Protein 5GO5 (pdb70)

Secondary structure (DSSP, 8-state):
--BTSEEEEEE-GGG-TT--EEEEE---HHHHTTSEEE-TTSPPTTSSEEEEEE--SSSTT-TTTTGGG--TT-EEEEE-SSEEEEEEEEEEEEEE-TT-GGGGSSS-GGG---S--EEEEEE-----EEEEEEEEEEEEEGGG-S-GGG-

CATH classification: 2.40.260.10

Foldseek 3Di:
DDALAFQKKKDWPLLHLPQIWTEGEDDPPVSQLRTKYWHNPFDDPQDKFEGEIEHECPDNVRSCVPVQSDDFQTWMWMDRQWKIWIKTWHDDQDKAAPVPPQLRGRQRPVQPDDDIARKYKYWYDVNIITMIMIGTDDMDTCVVPDDPSND

Radius of gyration: 13.99 Å; Cα contacts (8 Å, |Δi|>4): 379; chains: 1; bounding box: 39×29×34 Å

B-factor: mean 21.48, std 10.25, range [9.62, 78.72]

Organism: Streptomyces avermitilis (strain ATCC 31267 / DSM 46492 / JCM 5070 / NBRC 14893 / NCIMB 12804 / NRRL 8165 / MA-4680) (NCBI:txid227882)

Sequence (151 aa):
YTYGKPFAVMYIPRLGFTWNKPVLEGTGTEVLKKGLGHYANTARLGQKGNFAVAGHRRTYGDPFKDFPKLRHGDEVVLTDGTTWFTYVIDTGPYKTVPTDVEVIDPVPRKSGYEREGRYLTLTTEPSHRLIVWAHLDSTQPVEAGKPEALR

Nearest PDB structures (fo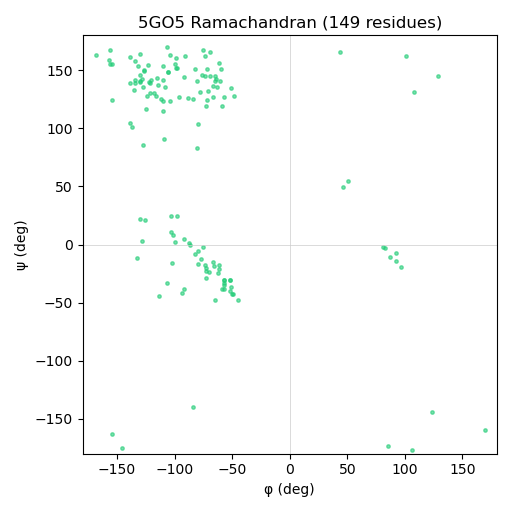ldseek):
  5go5-assembly1_A  TM=1.007E+00  e=1.044E-35  Streptomyces avermitilis MA-4680 = NBRC 14893
  5go6-assembly1_A  TM=9.996E-01  e=1.302E-34  Streptomyces avermitilis MA-4680 = NBRC 14893
  5cuw-assembly1_A  TM=9.235E-01  e=1.108E-16  Streptomyces coelicolor A3(2)
  5utt-assembly4_D  TM=9.060E-01  e=2.717E-15  Actinomyces oris
  5uus-assembly2_B  TM=8.746E-01  e=6.663E-14  Corynebacterium diphtheriae NCTC 13129

Structure (mmCIF, N/CA/C/O backbone):
data_5GO5
#
_entry.id   5GO5
#
_cell.length_a   85.840
_cell.length_b   85.840
_cell.length_c   48.200
_cell.angle_alpha   90.00
_cell.angle_beta   90.00
_cell.angle_gamma   120.00
#
_symmetry.space_group_name_H-M   'P 32 2 1'
#
loop_
_entity.id
_entity.type
_entity.pdbx_description
1 polymer sortase
2 non-polymer GLYCINE
3 non-polymer 'SULFATE ION'
4 water water
#
loop_
_atom_site.group_PDB
_atom_site.id
_atom_site.type_symbol
_atom_site.label_atom_id
_atom_site.label_alt_id
_atom_site.label_comp_id
_atom_site.label_asym_id
_atom_site.label_entity_id
_atom_site.label_seq_id
_atom_site.pdbx_PDB_ins_code
_atom_site.Cartn_x
_atom_site.Cartn_y
_atom_site.Cartn_z
_atom_site.occupancy
_atom_site.B_iso_or_equiv
_atom_site.auth_seq_id
_atom_site.auth_comp_id
_atom_site.auth_asym_id
_atom_site.auth_atom_id
_atom_site.pdbx_PDB_model_num
ATOM 1 N N . TYR A 1 45 ? -25.813 35.872 60.022 1.00 28.52 74 TYR A N 1
ATOM 2 C CA . TYR A 1 45 ? -26.196 34.807 61.015 1.00 25.76 74 TYR A CA 1
ATOM 3 C C . TYR A 1 45 ? -25.442 34.976 62.315 1.00 24.77 74 TYR A C 1
ATOM 4 O O . TYR A 1 45 ? -24.350 35.447 62.285 1.00 28.90 74 TYR A O 1
ATOM 13 N N . THR A 1 46 ? -25.998 34.521 63.427 1.00 22.60 75 THR A N 1
ATOM 14 C CA . THR A 1 46 ? -25.369 34.710 64.765 1.00 21.90 75 THR A CA 1
ATOM 15 C C . THR A 1 46 ? -24.746 33.402 65.220 1.00 19.35 75 THR A C 1
ATOM 16 O O . THR A 1 46 ? -25.451 32.401 65.319 1.00 17.57 75 THR A O 1
ATOM 20 N N . TYR A 1 47 ? -23.451 33.417 65.512 1.00 18.58 76 TYR A N 1
ATOM 21 C CA . TYR A 1 47 ? -22.737 32.224 65.906 1.00 17.97 76 TYR A CA 1
ATOM 22 C C . TYR A 1 47 ? -23.468 31.466 66.989 1.00 17.61 76 TYR A C 1
ATOM 23 O O . TYR A 1 47 ? -23.880 32.037 68.044 1.00 17.74 76 TYR A O 1
ATOM 32 N N . GLY A 1 48 ? -23.657 30.186 66.730 1.00 15.71 77 GLY A N 1
ATOM 33 C CA . GLY A 1 48 ? -24.253 29.282 67.683 1.00 16.47 77 GLY A CA 1
ATOM 34 C C . GLY A 1 48 ? -25.756 29.241 67.766 1.00 16.28 77 GLY A C 1
ATOM 35 O O . GLY A 1 48 ? -26.274 28.445 68.539 1.00 20.25 77 GLY A O 1
ATOM 36 N N . LYS A 1 49 ? -26.443 30.082 66.993 1.00 16.16 78 LYS A N 1
ATOM 37 C CA . LYS A 1 49 ? -27.896 30.169 67.021 1.00 16.94 78 LYS A CA 1
ATOM 38 C C . LYS A 1 49 ? -28.502 29.523 65.794 1.00 15.98 78 LYS A C 1
ATOM 39 O O . LYS A 1 49 ? -27.915 29.551 64.732 1.00 13.94 78 LYS A O 1
ATOM 43 N N . PRO A 1 50 ? -29.696 28.949 65.958 1.00 15.66 79 PRO A N 1
ATOM 44 C CA . PRO A 1 50 ? -30.368 28.387 64.777 1.00 15.55 79 PRO A CA 1
ATOM 45 C C . PRO A 1 50 ? -30.840 29.453 63.817 1.00 15.33 79 PRO A C 1
ATOM 46 O O . PRO A 1 50 ? -31.331 30.538 64.232 1.00 16.22 79 PRO A O 1
ATOM 50 N N . PHE A 1 51 ? -30.768 29.131 62.532 1.00 12.68 80 PHE A N 1
ATOM 51 C CA . PHE A 1 51 ? -31.254 30.009 61.517 1.00 12.55 80 PHE A CA 1
ATOM 52 C C . PHE A 1 51 ? -32.127 29.330 60.469 1.00 12.51 80 PHE A C 1
ATOM 53 O O . PHE A 1 51 ? -32.721 30.040 59.616 1.00 14.19 80 PHE A O 1
ATOM 61 N N . ALA A 1 52 ? -32.160 28.003 60.448 1.00 10.98 81 ALA A N 1
ATOM 62 C CA . ALA A 1 52 ? -32.921 27.301 59.469 1.00 11.30 81 ALA A CA 1
ATOM 63 C C . ALA A 1 52 ? -33.262 25.942 59.969 1.00 11.52 81 ALA A C 1
ATOM 64 O O . ALA A 1 52 ? -32.736 25.467 60.994 1.00 11.53 81 ALA A O 1
ATOM 66 N N . VAL A 1 53 ? -34.190 25.284 59.270 1.00 11.08 82 VAL A N 1
ATOM 67 C CA . VAL A 1 53 ? -34.475 23.883 59.526 1.00 11.33 82 VAL A CA 1
ATOM 68 C C . VAL A 1 53 ? -34.260 23.110 58.222 1.00 11.39 82 VAL A C 1
ATOM 69 O O . VAL A 1 53 ? -34.685 23.598 57.149 1.00 11.99 82 VAL A O 1
ATOM 73 N N . MET A 1 54 ? -33.665 21.924 58.349 1.00 11.19 83 MET A N 1
ATOM 74 C CA . MET A 1 54 ? -33.402 21.039 57.233 1.00 10.86 83 MET A CA 1
ATOM 75 C C . MET A 1 54 ? -34.289 19.812 57.294 1.00 11.07 83 MET A C 1
ATOM 76 O O . MET A 1 54 ? -34.464 19.214 58.346 1.00 11.37 83 MET A O 1
ATOM 81 N N . TYR A 1 55 ? -34.742 19.402 56.115 1.00 11.58 84 TYR A N 1
ATOM 82 C CA . TYR A 1 55 ? -35.464 18.166 55.890 1.00 11.91 84 TYR A CA 1
ATOM 83 C C . TYR A 1 55 ? -34.815 17.424 54.723 1.00 12.06 84 TYR A C 1
ATOM 84 O O . TYR A 1 55 ? -34.454 18.042 53.729 1.00 12.39 84 TYR A O 1
ATOM 93 N N . ILE A 1 56 ? -34.690 16.105 54.826 1.00 12.22 85 ILE A N 1
ATOM 94 C CA . ILE A 1 56 ? -34.147 15.277 53.753 1.00 12.58 85 ILE A CA 1
ATOM 95 C C . ILE A 1 56 ? -35.042 14.046 53.662 1.00 13.09 85 ILE A C 1
ATOM 96 O O . ILE A 1 56 ? -34.908 13.164 54.482 1.00 14.52 85 ILE A O 1
ATOM 101 N N . PRO A 1 57 ? -35.935 14.032 52.687 1.00 14.24 86 PRO A N 1
ATOM 102 C CA . PRO A 1 57 ? -36.899 12.906 52.590 1.00 16.30 86 PRO A CA 1
ATOM 103 C C . PRO A 1 57 ? -36.233 11.511 52.626 1.00 16.65 86 PRO A C 1
ATOM 104 O O . PRO A 1 57 ? -36.753 10.587 53.267 1.00 16.65 86 PRO A O 1
ATOM 108 N N . ARG A 1 58 ? -35.060 11.350 52.023 1.00 16.04 87 ARG A N 1
ATOM 109 C CA . ARG A 1 58 ? -34.342 10.078 52.034 1.00 16.95 87 ARG A CA 1
ATOM 110 C C . ARG A 1 58 ? -34.039 9.560 53.413 1.00 18.74 87 ARG A C 1
ATOM 111 O O . ARG A 1 58 ? -34.008 8.348 53.639 1.00 19.82 87 ARG A O 1
ATOM 119 N N . LEU A 1 59 ? -33.796 10.467 54.358 1.00 16.69 88 LEU A N 1
ATOM 120 C CA . LEU A 1 59 ? -33.486 10.101 55.698 1.00 17.27 88 LEU A CA 1
ATOM 121 C C . LEU A 1 59 ? -34.748 9.899 56.585 1.00 17.91 88 LEU A C 1
ATOM 122 O O . LEU A 1 59 ? -34.600 9.576 57.766 1.00 19.72 88 LEU A O 1
ATOM 127 N N . GLY A 1 60 ? -35.925 10.091 56.023 1.00 17.77 89 GLY A N 1
ATOM 128 C CA . GLY A 1 60 ? -37.204 9.818 56.709 1.00 18.74 89 GLY A CA 1
ATOM 129 C C . GLY A 1 60 ? -38.140 11.003 56.630 1.00 19.87 89 GLY A C 1
ATOM 130 O O . GLY A 1 60 ? -37.719 12.161 56.732 1.00 16.07 89 GLY A O 1
ATOM 131 N N . PHE A 1 61 ? -39.455 10.758 56.528 1.00 18.33 90 PHE A N 1
ATOM 132 C CA . PHE A 1 61 ? -40.439 11.840 56.518 1.00 18.80 90 PHE A CA 1
ATOM 133 C C . PHE A 1 61 ? -40.348 12.717 57.748 1.00 18.01 90 PHE A C 1
ATOM 134 O O . PHE A 1 61 ? -40.601 13.908 57.679 1.00 17.75 90 PHE A O 1
ATOM 142 N N . THR A 1 62 ? -40.085 12.124 58.902 1.00 17.39 91 THR A N 1
ATOM 143 C CA . THR A 1 62 ? -40.059 12.918 60.129 1.00 17.79 91 THR A CA 1
ATOM 144 C C . THR A 1 62 ? -38.652 13.447 60.446 1.00 17.46 91 THR A C 1
ATOM 145 O O . THR A 1 62 ? -38.422 14.015 61.530 1.00 19.28 91 THR A O 1
ATOM 149 N N . TRP A 1 63 ? -37.693 13.224 59.557 1.00 14.84 92 TRP A N 1
ATOM 150 C CA . TRP A 1 63 ? -36.335 13.747 59.839 1.00 14.26 92 TRP A CA 1
ATOM 151 C C . TRP A 1 63 ? -36.377 15.268 59.668 1.00 13.90 92 TRP A C 1
ATOM 152 O O . TRP A 1 63 ? -36.785 15.789 58.627 1.00 13.33 92 TRP A O 1
ATOM 163 N N . ASN A 1 64 ? -35.977 15.979 60.729 1.00 13.83 93 ASN A N 1
ATOM 164 C CA . ASN A 1 64 ? -36.026 17.438 60.731 1.00 14.13 93 ASN A CA 1
ATOM 165 C C . ASN A 1 64 ? -34.960 17.919 61.731 1.00 14.70 93 ASN A C 1
ATOM 166 O O . ASN A 1 64 ? -34.973 17.511 62.884 1.00 14.34 93 ASN A O 1
ATOM 171 N N . LYS A 1 65 ? -34.041 18.761 61.283 1.00 12.88 94 LYS A N 1
ATOM 172 C CA . LYS A 1 65 ? -32.937 19.190 62.136 1.00 13.42 94 LYS A CA 1
ATOM 173 C C . LYS A 1 65 ? -32.731 20.663 62.046 1.00 12.74 94 LYS A C 1
ATOM 174 O O . LYS A 1 65 ? -32.791 21.265 60.935 1.00 12.52 94 LYS A O 1
ATOM 180 N N . PRO A 1 66 ? -32.465 21.299 63.193 1.00 12.41 95 PRO A N 1
ATOM 181 C CA . PRO A 1 66 ? -32.115 22.678 63.162 1.00 12.38 95 PRO A CA 1
ATOM 182 C C . PRO A 1 66 ? -30.684 22.852 62.627 1.00 12.20 95 PRO A C 1
ATOM 183 O O . PRO A 1 66 ? -29.834 21.992 62.861 1.00 12.51 95 PRO A O 1
ATOM 187 N N . VAL A 1 67 ? -30.480 23.937 61.882 1.00 11.47 96 VAL A N 1
ATOM 188 C CA . VAL A 1 67 ? -29.151 24.311 61.393 1.00 11.86 96 VAL A CA 1
ATOM 189 C C . VAL A 1 67 ? -28.747 25.561 62.143 1.00 11.69 96 VAL A C 1
ATOM 190 O O . VAL A 1 67 ? -29.422 26.583 62.120 1.00 11.87 96 VAL A O 1
ATOM 194 N N . LEU A 1 68 ? -27.591 25.464 62.800 1.00 11.33 97 LEU A N 1
ATOM 195 C CA . LEU A 1 68 ? -27.051 26.514 63.614 1.00 12.76 97 LEU A CA 1
ATOM 196 C C . LEU A 1 68 ? -25.829 27.094 62.925 1.00 12.82 97 LEU A C 1
ATOM 197 O O . LEU A 1 68 ? -25.147 26.403 62.181 1.00 11.93 97 LEU A O 1
ATOM 202 N N . GLU A 1 69 ? -25.531 28.367 63.226 1.00 12.30 98 GLU A N 1
ATOM 203 C CA . GLU A 1 69 ? -24.357 28.988 62.655 1.00 12.88 98 GLU A CA 1
ATOM 204 C C . GLU A 1 69 ? -23.095 28.544 63.357 1.00 13.55 98 GLU A C 1
ATOM 205 O O . GLU A 1 69 ? -23.015 28.592 64.610 1.00 13.83 98 GLU A O 1
ATOM 211 N N . GLY A 1 70 ? -22.093 28.152 62.584 1.00 12.70 99 GLY A N 1
ATOM 212 C CA . GLY A 1 70 ? -20.847 27.698 63.161 1.00 13.57 99 GLY A CA 1
ATOM 213 C C . GLY A 1 70 ? -20.659 26.219 63.218 1.00 14.49 99 GLY A C 1
ATOM 214 O O . GLY A 1 70 ? -21.609 25.460 63.116 1.00 13.19 99 GLY A O 1
ATOM 215 N N . THR A 1 71 ? -19.415 25.787 63.400 1.00 14.21 100 THR A N 1
ATOM 216 C CA . THR A 1 71 ? -19.089 24.373 63.427 1.00 14.52 100 THR A CA 1
ATOM 217 C C . THR A 1 71 ? -18.242 24.021 64.645 1.00 16.22 100 THR A C 1
ATOM 218 O O . THR A 1 71 ? -17.577 22.984 64.639 1.00 18.23 100 THR A O 1
ATOM 222 N N . GLY A 1 72 ? -18.305 24.856 65.679 1.00 17.47 101 GLY A N 1
ATOM 223 C CA . GLY A 1 72 ? -17.609 24.519 66.916 1.00 17.83 101 GLY A CA 1
ATOM 224 C C . GLY A 1 72 ? -18.157 23.223 67.504 1.00 18.97 101 GLY A C 1
ATOM 225 O O . GLY A 1 72 ? -19.317 22.812 67.290 1.00 18.62 101 GLY A O 1
ATOM 226 N N . THR A 1 73 ? -17.330 22.559 68.300 1.00 20.45 102 THR A N 1
ATOM 227 C CA . THR A 1 73 ? -17.692 21.253 68.780 1.00 22.67 102 THR A CA 1
ATOM 228 C C . THR A 1 73 ? -19.027 21.321 69.538 1.00 20.87 102 THR A C 1
ATOM 229 O O . THR A 1 73 ? -19.851 20.404 69.451 1.00 22.56 102 THR A O 1
ATOM 233 N N . GLU A 1 74 ? -19.289 22.415 70.256 1.00 19.91 103 GLU A N 1
ATOM 234 C CA . GLU A 1 74 ? -20.512 22.562 71.014 1.00 21.43 103 GLU A CA 1
ATOM 235 C C . GLU A 1 74 ? -21.763 22.807 70.153 1.00 21.57 103 GLU A C 1
ATOM 236 O O . GLU A 1 74 ? -22.868 22.504 70.586 1.00 23.88 103 GLU A O 1
ATOM 242 N N . VAL A 1 75 ? -21.574 23.423 68.983 1.00 18.79 104 VAL A N 1
ATOM 243 C CA . VAL A 1 75 ? -22.684 23.599 68.044 1.00 18.38 104 VAL A CA 1
ATOM 244 C C . VAL A 1 75 ? -23.184 22.248 67.532 1.00 18.02 104 VAL A C 1
ATOM 245 O O . VAL A 1 75 ? -24.402 22.014 67.499 1.00 19.51 104 VAL A O 1
ATOM 249 N N . LEU A 1 76 ? -22.269 21.401 67.125 1.00 16.85 105 LEU A N 1
ATOM 250 C CA . LEU A 1 76 ? -22.574 20.118 66.514 1.00 19.43 105 LEU A CA 1
ATOM 251 C C . LEU A 1 76 ? -23.255 19.165 67.506 1.00 21.67 105 LEU A C 1
ATOM 252 O O . LEU A 1 76 ? -23.890 18.209 67.087 1.00 22.40 105 LEU A O 1
ATOM 257 N N . LYS A 1 77 ? -23.151 19.429 68.816 1.00 22.64 106 LYS A N 1
ATOM 258 C CA . LYS A 1 77 ? -23.953 18.676 69.789 1.00 23.40 106 LYS A CA 1
ATOM 259 C C . LYS A 1 77 ? -25.452 19.016 69.819 1.00 24.86 106 LYS A C 1
ATOM 260 O O . LYS A 1 77 ? -26.260 18.204 70.308 1.00 26.79 106 LYS A O 1
ATOM 265 N N . LYS A 1 78 ? -25.846 20.178 69.306 1.00 23.71 107 LYS A N 1
ATOM 266 C CA . LYS A 1 78 ? -27.213 20.659 69.332 1.00 24.27 107 LYS A CA 1
ATOM 267 C C . LYS A 1 78 ? -27.952 20.502 67.991 1.00 23.59 107 LYS A C 1
ATOM 268 O O . LYS A 1 78 ? -29.162 20.674 67.932 1.00 24.00 107 LYS A O 1
ATOM 274 N N . GLY A 1 79 ? -27.216 20.270 66.918 1.00 19.68 108 GLY A N 1
ATOM 275 C CA . GLY A 1 79 ? -27.834 20.195 65.594 1.00 19.22 108 GLY A CA 1
ATOM 276 C C . GLY A 1 79 ? -26.766 20.174 64.505 1.00 16.10 108 GLY A C 1
ATOM 277 O O . GLY A 1 79 ? -25.631 19.856 64.735 1.00 17.00 108 GLY A O 1
ATOM 278 N N . LEU A 1 80 ? -27.177 20.521 63.316 1.00 14.37 109 LEU A N 1
ATOM 279 C CA . LEU A 1 80 ? -26.251 20.651 62.215 1.00 13.22 109 LEU A CA 1
ATOM 280 C C . LEU A 1 80 ? -25.596 22.024 62.300 1.00 13.88 109 LEU A C 1
ATOM 281 O O . LEU A 1 80 ? -26.190 22.974 62.769 1.00 14.84 109 LEU A O 1
ATOM 286 N N . GLY A 1 81 ? -24.371 22.133 61.800 1.00 11.52 110 GLY A N 1
ATOM 287 C CA . GLY A 1 81 ? -23.640 23.393 61.858 1.00 11.46 110 GLY A CA 1
ATOM 288 C C . GLY A 1 81 ? -23.239 23.904 60.479 1.00 11.38 110 GLY A C 1
ATOM 289 O O . GLY A 1 81 ? -22.672 23.137 59.680 1.00 11.59 110 GLY A O 1
ATOM 290 N N . HIS A 1 82 ? -23.527 25.169 60.219 1.00 11.07 111 HIS A N 1
ATOM 291 C CA . HIS A 1 82 ? -23.126 25.844 59.006 1.00 11.28 111 HIS A CA 1
ATOM 292 C C . HIS A 1 82 ? -21.704 26.378 59.134 1.00 11.65 111 HIS A C 1
ATOM 293 O O . HIS A 1 82 ? -21.420 27.121 60.057 1.00 12.91 111 HIS A O 1
ATOM 300 N N . TYR A 1 83 ? -20.835 25.997 58.190 1.00 11.59 112 TYR A N 1
ATOM 301 C CA . TYR A 1 83 ? -19.507 26.605 58.116 1.00 11.51 112 TYR A CA 1
ATOM 302 C C . TYR A 1 83 ? -19.629 28.120 57.924 1.00 11.59 112 TYR A C 1
ATOM 303 O O . TYR A 1 83 ? -20.180 28.602 56.937 1.00 11.50 112 TYR A O 1
ATOM 312 N N . ALA A 1 84 ? -19.100 28.884 58.891 1.00 11.97 113 ALA A N 1
ATOM 313 C CA . ALA A 1 84 ? -19.448 30.289 58.982 1.00 13.41 113 ALA A CA 1
ATOM 314 C C . ALA A 1 84 ? -18.791 31.140 57.896 1.00 13.75 113 ALA A C 1
ATOM 315 O O . ALA A 1 84 ? -19.230 32.245 57.608 1.00 16.17 113 ALA A O 1
ATOM 317 N N . ASN A 1 85 ? -17.765 30.603 57.278 1.00 13.55 114 ASN A N 1
ATOM 318 C CA . ASN A 1 85 ? -17.054 31.245 56.152 1.00 14.31 114 A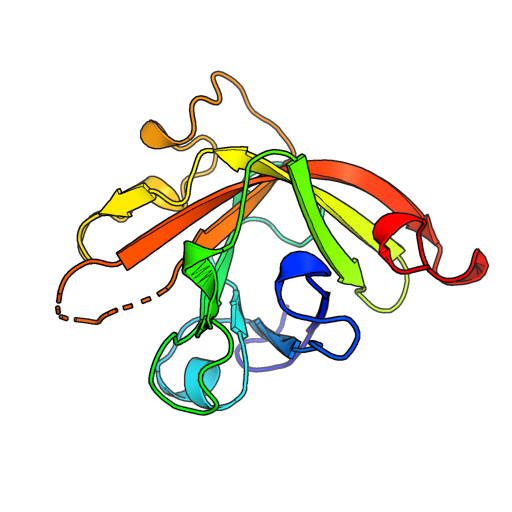SN A CA 1
ATOM 319 C C . ASN A 1 85 ? -17.664 30.938 54.781 1.00 14.70 114 ASN A C 1
ATOM 320 O O . ASN A 1 85 ? -17.131 31.366 53.766 1.00 16.59 114 ASN A O 1
ATOM 325 N N . THR A 1 86 ? -18.752 30.172 54.750 1.00 13.08 115 THR A N 1
ATOM 326 C CA . THR A 1 86 ? -19.392 29.786 53.481 1.00 11.98 115 THR A CA 1
ATOM 327 C C . THR A 1 86 ? -20.704 30.533 53.254 1.00 12.35 115 THR A C 1
ATOM 328 O O . THR A 1 86 ? -21.229 31.202 54.140 1.00 13.78 115 THR A O 1
ATOM 332 N N . ALA A 1 87 ? -21.236 30.408 52.055 1.00 12.38 116 ALA A N 1
ATOM 333 C CA . ALA A 1 87 ? -22.380 31.172 51.629 1.00 12.58 116 ALA A CA 1
ATOM 334 C C . ALA A 1 87 ? -23.571 30.921 52.514 1.00 12.98 116 ALA A C 1
ATOM 335 O O . ALA A 1 87 ? -23.719 29.800 53.062 1.00 12.62 116 ALA A O 1
ATOM 337 N N . ARG A 1 88 ? -24.418 31.931 52.622 1.00 13.57 117 ARG A N 1
ATOM 338 C CA . ARG A 1 88 ? -25.693 31.790 53.304 1.00 14.03 117 ARG A CA 1
ATOM 339 C C . ARG A 1 88 ? -26.699 31.025 52.465 1.00 13.23 117 ARG A C 1
ATOM 340 O O . ARG A 1 88 ? -26.516 30.747 51.298 1.00 12.81 117 ARG A O 1
ATOM 345 N N . LEU A 1 89 ? -27.791 30.638 53.124 1.00 12.50 118 LEU A N 1
ATOM 346 C CA . LEU A 1 89 ? -28.774 29.786 52.509 1.00 12.63 118 LEU A CA 1
ATOM 347 C C . LEU A 1 89 ? -29.312 30.397 51.236 1.00 13.66 118 LEU A C 1
ATOM 348 O O . LEU A 1 89 ? -29.728 31.577 51.194 1.00 14.83 118 LEU A O 1
ATOM 353 N N . GLY A 1 90 ? -29.249 29.621 50.151 1.00 13.43 119 GLY A N 1
ATOM 354 C CA . GLY A 1 90 ? -29.740 30.011 48.850 1.00 13.41 119 GLY A CA 1
ATOM 355 C C . GLY A 1 90 ? -28.833 30.890 48.026 1.00 14.66 119 GLY A C 1
ATOM 356 O O . GLY A 1 90 ? -29.135 31.188 46.876 1.00 15.60 119 GLY A O 1
ATOM 357 N N . GLN A 1 91 ? -27.680 31.271 48.570 1.00 14.15 120 GLN A N 1
ATOM 358 C CA . GLN A 1 91 ? -26.831 32.272 47.923 1.00 15.40 120 GLN A CA 1
ATOM 359 C C . GLN A 1 91 ? -25.818 31.633 46.981 1.00 14.67 120 GLN A C 1
ATOM 360 O O . GLN A 1 91 ? -25.536 30.423 47.037 1.00 13.72 120 GLN A O 1
ATOM 366 N N . LYS A 1 92 ? -25.270 32.453 46.088 1.00 14.14 121 LYS A N 1
ATOM 367 C CA . LYS A 1 92 ? -24.213 32.010 45.229 1.00 14.75 121 LYS A CA 1
ATOM 368 C C . LYS A 1 92 ? -23.009 31.646 46.071 1.00 13.98 121 LYS A C 1
ATOM 369 O O . LYS A 1 92 ? -22.650 32.387 47.011 1.00 14.91 121 LYS A O 1
ATOM 375 N N . GLY A 1 93 ? -22.406 30.515 45.736 1.00 12.28 122 GLY A N 1
ATOM 376 C CA . GLY A 1 93 ? -21.307 29.948 46.512 1.00 12.13 122 GLY A CA 1
ATOM 377 C C . GLY A 1 93 ? -21.688 28.556 46.910 1.00 11.89 122 GLY A C 1
ATOM 378 O O . GLY A 1 93 ? -22.319 27.819 46.111 1.00 12.23 122 GLY A O 1
ATOM 379 N N . ASN A 1 94 ? -21.277 28.167 48.111 1.00 11.14 123 ASN A N 1
ATOM 380 C CA . ASN A 1 94 ? -21.453 26.803 48.595 1.00 11.25 123 ASN A CA 1
ATOM 381 C C . ASN A 1 94 ? -21.882 26.875 50.058 1.00 11.25 123 ASN A C 1
ATOM 382 O O . ASN A 1 94 ? -21.070 27.134 50.931 1.00 13.00 123 ASN A O 1
ATOM 387 N N . PHE A 1 95 ? -23.170 26.624 50.308 1.00 10.35 124 PHE A N 1
ATOM 388 C CA . PHE A 1 95 ? -23.747 26.602 51.659 1.00 10.51 124 PHE A CA 1
ATOM 389 C C . PHE A 1 95 ? -23.395 25.254 52.283 1.00 10.36 124 PHE A C 1
ATOM 390 O O . PHE A 1 95 ? -23.972 24.250 51.950 1.00 10.73 124 PHE A O 1
ATOM 398 N N . ALA A 1 96 ? -22.419 25.262 53.183 1.00 10.07 125 ALA A N 1
ATOM 399 C CA . ALA A 1 96 ? -21.858 24.016 53.670 1.00 10.95 125 ALA A CA 1
ATOM 400 C C . ALA A 1 96 ? -22.267 23.751 55.098 1.00 10.55 125 ALA A C 1
ATOM 401 O O . ALA A 1 96 ? -22.199 24.632 55.956 1.00 10.26 125 ALA A O 1
ATOM 403 N N . VAL A 1 97 ? -22.659 22.507 55.353 1.00 10.13 126 VAL A N 1
ATOM 404 C CA . VAL A 1 97 ? -23.241 22.086 56.641 1.00 11.46 126 VAL A CA 1
ATOM 405 C C . VAL A 1 97 ? -22.624 20.771 57.093 1.00 11.73 126 VAL A C 1
ATOM 406 O O . VAL A 1 97 ? -22.484 19.826 56.281 1.00 12.09 126 VAL A O 1
ATOM 410 N N . ALA A 1 98 ? -22.235 20.738 58.374 1.00 11.22 127 ALA A N 1
ATOM 411 C CA . ALA A 1 98 ? -21.673 19.561 59.012 1.00 11.88 127 ALA A CA 1
ATOM 412 C C . ALA A 1 98 ? -22.667 18.912 59.962 1.00 11.93 127 ALA A C 1
ATOM 413 O O . ALA A 1 98 ? -23.415 19.605 60.630 1.00 13.05 127 ALA A O 1
ATOM 415 N N . GLY A 1 99 ? -22.584 17.594 60.085 1.00 12.62 128 GLY A N 1
ATOM 416 C CA . GLY A 1 99 ? -23.364 16.885 61.118 1.00 13.38 128 GLY A CA 1
ATOM 417 C C . GLY A 1 99 ? -22.712 15.586 61.517 1.00 15.04 128 GLY A C 1
ATOM 418 O O . GLY A 1 99 ? -21.953 14.973 60.748 1.00 15.49 128 GLY A O 1
ATOM 419 N N . HIS A 1 100 ? -23.037 15.161 62.727 1.00 15.74 129 HIS A N 1
ATOM 420 C CA . HIS A 1 100 ? -22.499 13.904 63.244 1.00 17.93 129 HIS A CA 1
ATOM 421 C C . HIS A 1 100 ? -23.276 12.717 62.695 1.00 17.23 129 HIS A C 1
ATOM 422 O O . HIS A 1 100 ? -24.514 12.751 62.588 1.00 16.61 129 HIS A O 1
ATOM 429 N N . ARG A 1 101 ? -22.533 11.659 62.387 1.00 19.21 130 ARG A N 1
ATOM 430 C CA . ARG A 1 101 ? -23.081 10.406 61.907 1.00 21.72 130 ARG A CA 1
ATOM 431 C C . ARG A 1 101 ? -23.374 9.423 63.062 1.00 24.71 130 ARG A C 1
ATOM 432 O O . ARG A 1 101 ? -24.369 8.712 63.038 1.00 23.96 130 ARG A O 1
ATOM 440 N N . ARG A 1 102 ? -22.509 9.398 64.062 1.00 27.76 131 ARG A N 1
ATOM 441 C CA . ARG A 1 102 ? -22.555 8.348 65.117 1.00 34.21 131 ARG A CA 1
ATOM 442 C C . ARG A 1 102 ? -22.560 8.870 66.542 1.00 33.41 131 ARG A C 1
ATOM 443 O O . ARG A 1 102 ? -22.575 8.061 67.477 1.00 37.22 131 ARG A O 1
ATOM 451 N N . THR A 1 103 ? -22.582 10.190 66.741 1.00 31.96 132 THR A N 1
ATOM 452 C CA . THR A 1 103 ? -22.677 10.770 68.072 1.00 31.80 132 THR A CA 1
ATOM 453 C C . THR A 1 103 ? -23.773 11.814 68.094 1.00 33.43 132 THR A C 1
ATOM 454 O O . THR A 1 103 ? -24.264 12.238 67.026 1.00 24.97 132 THR A O 1
ATOM 458 N N . TYR A 1 104 ? -24.188 12.186 69.308 1.00 29.86 133 TYR A N 1
ATOM 459 C CA . TYR A 1 104 ? -25.083 13.326 69.553 1.00 31.65 133 TYR A CA 1
ATOM 460 C C . TYR A 1 104 ? -26.353 13.337 68.715 1.00 31.43 133 TYR A C 1
ATOM 461 O O . TYR A 1 104 ? -26.688 14.323 68.032 1.00 29.91 133 TYR A O 1
ATOM 470 N N . GLY A 1 105 ? -27.092 12.232 68.785 1.00 27.83 134 GLY A N 1
ATOM 471 C CA . GLY A 1 105 ? -28.342 12.157 68.069 1.00 26.46 134 GLY A CA 1
ATOM 472 C C . GLY A 1 105 ? -28.193 11.567 66.684 1.00 24.25 134 GLY A C 1
ATOM 473 O O . GLY A 1 105 ? -29.202 11.301 66.060 1.00 24.89 134 GLY A O 1
ATOM 474 N N . ASP A 1 106 ? -26.947 11.336 66.235 1.00 23.82 135 ASP A N 1
ATOM 475 C CA . ASP A 1 106 ? -26.651 10.695 64.963 1.00 24.45 135 ASP A CA 1
ATOM 476 C C . ASP A 1 106 ? -27.509 11.276 63.827 1.00 19.95 135 ASP A C 1
ATOM 477 O O . ASP A 1 106 ? -28.135 10.518 63.073 1.00 18.28 135 ASP A O 1
ATOM 482 N N . PRO A 1 107 ? -27.557 12.617 63.692 1.00 19.50 136 PRO A N 1
ATOM 483 C CA . PRO A 1 107 ? -28.442 13.095 62.589 1.00 18.55 136 PRO A CA 1
ATOM 484 C C . PRO A 1 107 ? -28.113 12.557 61.203 1.00 16.38 136 PRO A C 1
ATOM 485 O O . PRO A 1 107 ? -29.008 12.387 60.372 1.00 16.62 136 PRO A O 1
ATOM 489 N N . PHE A 1 108 ? -26.842 12.280 60.942 1.00 14.67 137 PHE A N 1
ATOM 490 C CA . PHE A 1 108 ? -26.402 11.773 59.640 1.00 14.81 137 PHE A CA 1
ATOM 491 C C . PHE A 1 108 ? -26.110 10.282 59.634 1.00 15.92 137 PHE A C 1
ATOM 492 O O . PHE A 1 108 ? -25.394 9.769 58.771 1.00 16.94 137 PHE A O 1
ATOM 500 N N . LYS A 1 109 ? -26.739 9.571 60.563 1.00 18.10 138 LYS A N 1
ATOM 501 C CA . LYS A 1 109 ? -26.635 8.093 60.617 1.00 20.32 138 LYS A CA 1
ATOM 502 C C . LYS A 1 109 ? -26.777 7.411 59.273 1.00 20.64 138 LYS A C 1
ATOM 503 O O . LYS A 1 109 ? -25.987 6.523 58.949 1.00 23.51 138 LYS A O 1
ATOM 507 N N . ASP A 1 110 ? -27.792 7.786 58.512 1.00 20.24 139 ASP A N 1
ATOM 508 C CA . ASP A 1 110 ? -28.136 7.131 57.240 1.00 21.42 139 ASP A CA 1
ATOM 509 C C . ASP A 1 110 ? -27.586 7.869 56.002 1.00 19.23 139 ASP A C 1
ATOM 510 O O . ASP A 1 110 ? -28.059 7.667 54.897 1.00 18.75 139 ASP A O 1
ATOM 515 N N . PHE A 1 111 ? -26.513 8.629 56.193 1.00 19.34 140 PHE A N 1
ATOM 516 C CA . PHE A 1 111 ? -25.858 9.374 55.101 1.00 17.53 140 PHE A CA 1
ATOM 517 C C . PHE A 1 111 ? -25.530 8.505 53.899 1.00 17.86 140 PHE A C 1
ATOM 518 O O . PHE A 1 111 ? -25.715 8.913 52.771 1.00 17.11 140 PHE A O 1
ATOM 526 N N . PRO A 1 112 ? -25.070 7.257 54.126 1.00 18.88 141 PRO A N 1
ATOM 527 C CA . PRO A 1 112 ? -24.770 6.442 52.959 1.00 20.02 141 PRO A CA 1
ATOM 528 C C . PRO A 1 112 ? -25.941 6.130 52.020 1.00 19.96 141 PRO A C 1
ATOM 529 O O . PRO A 1 112 ? -25.703 5.782 50.852 1.00 22.01 141 PRO A O 1
ATOM 533 N N . LYS A 1 113 ? -27.176 6.296 52.484 1.00 20.50 142 LYS A N 1
ATOM 534 C CA . LYS A 1 113 ? -28.368 6.112 51.675 1.00 20.73 142 LYS A CA 1
ATOM 535 C C . LYS A 1 113 ? -28.686 7.243 50.717 1.00 17.60 142 LYS A C 1
ATOM 536 O O . LYS A 1 113 ? -29.557 7.104 49.828 1.00 17.49 142 LYS A O 1
ATOM 541 N N . LEU A 1 114 ? -28.009 8.394 50.893 1.00 17.62 143 LEU A N 1
ATOM 542 C CA . LEU A 1 114 ? -28.236 9.494 49.976 1.00 16.34 143 LEU A CA 1
ATOM 543 C C . LEU A 1 114 ? -27.800 9.150 48.546 1.00 17.85 143 LEU A C 1
ATOM 544 O O . LEU A 1 114 ? -26.810 8.446 48.355 1.00 18.90 143 LEU A O 1
ATOM 549 N N . ARG A 1 115 ? -28.561 9.619 47.574 1.00 18.18 144 ARG A N 1
ATOM 550 C CA . ARG A 1 115 ? -28.343 9.291 46.178 1.00 21.82 144 ARG A CA 1
ATOM 551 C C . ARG A 1 115 ? -28.436 10.539 45.340 1.00 19.64 144 ARG A C 1
ATOM 552 O O . ARG A 1 115 ? -29.129 11.520 45.676 1.00 18.16 144 ARG A O 1
ATOM 560 N N . HIS A 1 116 ? -27.817 10.486 44.159 1.00 19.13 145 HIS A N 1
ATOM 561 C CA . HIS A 1 116 ? -28.067 11.536 43.170 1.00 19.08 145 HIS A CA 1
ATOM 562 C C . HIS A 1 116 ? -29.559 11.742 42.946 1.00 18.96 145 HIS A C 1
ATOM 563 O O . HIS A 1 116 ? -30.329 10.764 42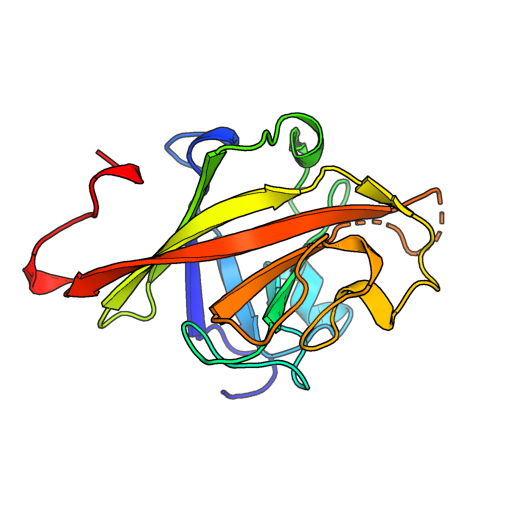.794 1.00 19.64 145 HIS A O 1
ATOM 570 N N . GLY A 1 117 ? -29.980 13.000 42.924 1.00 16.01 146 GLY A N 1
ATOM 571 C CA . GLY A 1 117 ? -31.354 13.374 42.692 1.00 16.13 146 GLY A CA 1
ATOM 572 C C . GLY A 1 117 ? -32.162 13.522 43.960 1.00 15.92 146 GLY A C 1
ATOM 573 O O . GLY A 1 117 ? -33.234 14.085 43.893 1.00 17.68 146 GLY A O 1
ATOM 574 N N . ASP A 1 118 ? -31.642 13.036 45.086 1.00 15.66 147 ASP A N 1
ATOM 575 C CA . ASP A 1 118 ? -32.294 13.237 46.386 1.00 15.59 147 ASP A CA 1
ATOM 576 C C . ASP A 1 118 ? -32.304 14.726 46.749 1.00 15.55 147 ASP A C 1
ATOM 577 O O . ASP A 1 118 ? -31.335 15.430 46.506 1.00 14.75 147 ASP A O 1
ATOM 582 N N . GLU A 1 119 ? -33.414 15.166 47.334 1.00 14.26 148 GLU A N 1
ATOM 583 C CA . GLU A 1 119 ? -33.637 16.539 47.700 1.00 14.59 148 GLU A CA 1
ATOM 584 C C . GLU A 1 119 ? -33.196 16.797 49.136 1.00 13.45 148 GLU A C 1
ATOM 585 O O . GLU A 1 119 ? -33.363 15.948 50.042 1.00 13.81 148 GLU A O 1
ATOM 591 N N . VAL A 1 120 ? -32.658 17.990 49.333 1.00 12.73 149 VAL A N 1
ATOM 592 C CA . VAL A 1 120 ? -32.313 18.548 50.639 1.00 12.55 149 VAL A CA 1
ATOM 593 C C . VAL A 1 120 ? -33.023 19.879 50.729 1.00 12.17 149 VAL A C 1
ATOM 594 O O . VAL A 1 120 ? -32.792 20.750 49.913 1.00 11.51 149 VAL A O 1
ATOM 598 N N . VAL A 1 121 ? -33.947 20.004 51.683 1.00 10.57 150 VAL A N 1
ATOM 599 C CA . VAL A 1 121 ? -34.881 21.095 51.737 1.00 11.90 150 VAL A CA 1
ATOM 600 C C . VAL A 1 121 ? -34.666 21.882 53.010 1.00 11.93 150 VAL A C 1
ATOM 601 O O . VAL A 1 121 ? -34.571 21.265 54.080 1.00 12.85 150 VAL A O 1
ATOM 605 N N . LEU A 1 122 ? -34.555 23.206 52.895 1.00 11.04 151 LEU A N 1
ATOM 606 C CA . LEU A 1 122 ? -34.464 24.062 54.055 1.00 11.93 151 LEU A CA 1
ATOM 607 C C . LEU A 1 122 ? -35.480 25.157 54.050 1.00 12.95 151 LEU A C 1
ATOM 608 O O . LEU A 1 122 ? -35.875 25.668 52.988 1.00 12.46 151 LEU A O 1
ATOM 613 N N . THR A 1 123 ? -35.885 25.546 55.253 1.00 12.11 152 THR A N 1
ATOM 614 C CA . THR A 1 123 ? -36.664 26.744 55.441 1.00 12.90 152 THR A CA 1
ATOM 615 C C . THR A 1 123 ? -35.927 27.698 56.375 1.00 12.66 152 THR A C 1
ATOM 616 O O . THR A 1 123 ? -35.330 27.257 57.376 1.00 13.23 152 THR A O 1
ATOM 620 N N . ASP A 1 124 ? -35.964 28.970 56.032 1.00 13.11 153 ASP A N 1
ATOM 621 C CA . ASP A 1 124 ? -35.488 30.056 56.935 1.00 15.03 153 ASP A CA 1
ATOM 622 C C . ASP A 1 124 ? -36.645 30.772 57.625 1.00 17.00 153 ASP A C 1
ATOM 623 O O . ASP A 1 124 ? -36.433 31.822 58.240 1.00 17.42 153 ASP A O 1
ATOM 628 N N . GLY A 1 125 ? -37.851 30.254 57.472 1.00 16.27 154 GLY A N 1
ATOM 629 C CA . GLY A 1 125 ? -39.027 30.898 58.019 1.00 17.89 154 GLY A CA 1
ATOM 630 C C . GLY A 1 125 ? -39.784 31.758 57.032 1.00 19.14 154 GLY A C 1
ATOM 631 O O . GLY A 1 125 ? -40.972 32.092 57.265 1.00 20.54 154 GLY A O 1
ATOM 632 N N . THR A 1 126 ? -39.111 32.133 55.960 1.00 17.76 155 THR A N 1
ATOM 633 C CA . THR A 1 126 ? -39.704 32.957 54.871 1.00 18.17 155 THR A CA 1
ATOM 634 C C . THR A 1 126 ? -39.815 32.169 53.574 1.00 17.48 155 THR A C 1
ATOM 635 O O . THR A 1 126 ? -40.841 32.258 52.857 1.00 16.19 155 THR A O 1
ATOM 639 N N . THR A 1 127 ? -38.744 31.455 53.258 1.00 16.22 156 THR A N 1
ATOM 640 C CA . THR A 1 127 ? -38.602 30.737 51.987 1.00 14.61 156 THR A CA 1
ATOM 641 C C . THR A 1 127 ? -38.218 29.281 52.185 1.00 14.04 156 THR A C 1
ATOM 642 O O . THR A 1 127 ? -37.423 28.956 53.074 1.00 14.20 156 THR A O 1
ATOM 646 N N . TRP A 1 128 ? -38.773 28.422 51.337 1.00 12.78 157 TRP A N 1
ATOM 647 C CA . TRP A 1 128 ? -38.376 27.065 51.210 1.00 12.78 157 TRP A CA 1
ATOM 648 C C . TRP A 1 128 ? -37.390 26.949 50.066 1.00 13.48 157 TRP A C 1
ATOM 649 O O . TRP A 1 128 ? -37.705 27.328 48.956 1.00 13.98 157 TRP A O 1
ATOM 660 N N . PHE A 1 129 ? -36.235 26.360 50.347 1.00 11.52 158 PHE A N 1
ATOM 661 C CA . PHE A 1 129 ? -35.173 26.149 49.366 1.00 12.25 158 PHE A CA 1
ATOM 662 C C . PHE A 1 129 ? -35.073 24.669 49.122 1.00 11.86 158 PHE A C 1
ATOM 663 O O . PHE A 1 129 ? -34.832 23.903 50.071 1.00 12.69 158 PHE A O 1
ATOM 671 N N . THR A 1 130 ? -35.177 24.239 47.860 1.00 11.47 159 THR A N 1
ATOM 672 C CA . THR A 1 130 ? -34.982 22.853 47.515 1.00 11.28 159 THR A CA 1
ATOM 673 C C . THR A 1 130 ? -33.695 22.699 46.750 1.00 11.76 159 THR A C 1
ATOM 674 O O . THR A 1 130 ? -33.599 23.205 45.629 1.00 11.67 159 THR A O 1
ATOM 678 N N . TYR A 1 131 ? -32.737 21.987 47.354 1.00 10.78 160 TYR A N 1
ATOM 679 C CA . TYR A 1 131 ? -31.517 21.601 46.696 1.00 11.39 160 TYR A CA 1
ATOM 680 C C . TYR A 1 131 ? -31.605 20.164 46.207 1.00 11.63 160 TYR A C 1
ATOM 681 O O . TYR A 1 131 ? -32.305 19.339 46.811 1.00 11.67 160 TYR A O 1
ATOM 690 N N . VAL A 1 132 ? -30.876 19.845 45.152 1.00 12.17 161 VAL A N 1
ATOM 691 C CA . VAL A 1 132 ? -30.851 18.478 44.609 1.00 13.28 161 VAL A CA 1
ATOM 692 C C . VAL A 1 132 ? -29.430 17.955 44.547 1.00 12.61 161 VAL A C 1
ATOM 693 O O . VAL A 1 132 ? -28.566 18.612 44.003 1.00 12.62 161 VAL A O 1
ATOM 697 N N . ILE A 1 133 ? -29.209 16.784 45.107 1.00 13.36 162 ILE A N 1
ATOM 698 C CA . ILE A 1 133 ? -27.883 16.165 45.158 1.00 13.28 162 ILE A CA 1
ATOM 699 C C . ILE A 1 133 ? -27.371 15.775 43.782 1.00 14.81 162 ILE A C 1
ATOM 700 O O . ILE A 1 133 ? -28.077 15.092 43.011 1.00 14.95 162 ILE A O 1
ATOM 705 N N . ASP A 1 134 ? -26.165 16.229 43.452 1.00 13.55 163 ASP A N 1
ATOM 706 C CA . ASP A 1 134 ? -25.544 15.856 42.159 1.00 15.02 163 ASP A CA 1
ATOM 707 C C . ASP A 1 134 ? -24.419 14.858 42.290 1.00 15.72 163 ASP A C 1
ATOM 708 O O . ASP A 1 134 ? -24.169 14.061 41.356 1.00 16.36 163 ASP A O 1
ATOM 713 N N . THR A 1 135 ? -23.677 14.927 43.384 1.00 15.08 164 THR A N 1
ATOM 714 C CA . THR A 1 135 ? -22.451 14.142 43.562 1.00 16.24 164 THR A CA 1
ATOM 715 C C . THR A 1 135 ? -22.359 13.603 44.972 1.00 17.00 164 THR A C 1
ATOM 716 O O . THR A 1 135 ? -22.698 14.288 45.924 1.00 16.45 164 THR A O 1
ATOM 720 N N . GLY A 1 136 ? -21.911 12.347 45.082 1.00 16.69 165 GLY A N 1
ATOM 721 C CA . GLY A 1 136 ? -21.674 11.682 46.344 1.00 17.49 165 GLY A CA 1
ATOM 722 C C . GLY A 1 136 ? -22.756 10.645 46.617 1.00 18.98 165 GLY A C 1
ATOM 723 O O . GLY A 1 136 ? -23.666 10.461 45.768 1.00 20.59 165 GLY A O 1
ATOM 724 N N . PRO A 1 137 ? -22.712 9.994 47.781 1.00 20.27 166 PRO A N 1
ATOM 725 C CA . PRO A 1 137 ? -21.741 10.252 48.829 1.00 19.29 166 PRO A CA 1
ATOM 726 C C . PRO A 1 137 ? -20.318 9.886 48.454 1.00 20.87 166 PRO A C 1
ATOM 727 O O . PRO A 1 137 ? -20.074 8.802 47.873 1.00 20.25 166 PRO A O 1
ATOM 731 N N . TYR A 1 138 ? -19.401 10.780 48.796 1.00 17.93 167 TYR A N 1
ATOM 732 C CA . TYR A 1 138 ? -18.002 10.708 48.419 1.00 19.00 167 TYR A CA 1
ATOM 733 C C . TYR A 1 138 ? -17.194 10.547 49.682 1.00 20.91 167 TYR A C 1
ATOM 734 O O . TYR A 1 138 ? -17.314 11.340 50.612 1.00 17.72 167 TYR A O 1
ATOM 743 N N . LYS A 1 139 ? -16.329 9.523 49.703 1.00 19.80 168 LYS A N 1
ATOM 744 C CA . LYS A 1 139 ? -15.555 9.215 50.864 1.00 22.72 168 LYS A CA 1
ATOM 745 C C . LYS A 1 139 ? -14.263 10.013 50.827 1.00 23.39 168 LYS A C 1
ATOM 746 O O . LYS A 1 139 ? -13.513 9.987 49.837 1.00 24.82 168 LYS A O 1
ATOM 751 N N . THR A 1 140 ? -13.994 10.751 51.882 1.00 22.01 169 THR A N 1
ATOM 752 C CA . THR A 1 140 ? -12.729 11.430 51.955 1.00 24.07 169 THR A CA 1
ATOM 753 C C . THR A 1 140 ? -12.157 11.538 53.347 1.00 23.34 169 THR A C 1
ATOM 754 O O . THR A 1 140 ? -12.653 10.920 54.261 1.00 25.40 169 THR A O 1
ATOM 758 N N . VAL A 1 141 ? -11.048 12.249 53.455 1.00 26.42 170 VAL A N 1
ATOM 759 C CA . VAL A 1 141 ? -10.362 12.366 54.727 1.00 27.01 170 VAL A CA 1
ATOM 760 C C . VAL A 1 141 ? -10.715 13.669 55.433 1.00 24.71 170 VAL A C 1
ATOM 761 O O . VAL A 1 141 ? -11.050 14.678 54.793 1.00 23.39 170 VAL A O 1
ATOM 765 N N . PRO A 1 142 ? -10.645 13.664 56.771 1.00 25.18 171 PRO A N 1
ATOM 766 C CA . PRO A 1 142 ? -10.921 14.871 57.548 1.00 27.60 171 PRO A CA 1
ATOM 767 C C . PRO A 1 142 ? -10.169 16.136 57.164 1.00 28.34 171 PRO A C 1
ATOM 768 O O . PRO A 1 142 ? -10.710 17.218 57.333 1.00 32.93 171 PRO A O 1
ATOM 772 N N . THR A 1 143 ? -8.942 16.013 56.653 1.00 25.83 172 THR A N 1
ATOM 773 C CA . THR A 1 143 ? -8.127 17.149 56.251 1.00 27.77 172 THR A CA 1
ATOM 774 C C . THR A 1 143 ? -8.477 17.740 54.878 1.00 27.61 172 THR A C 1
ATOM 775 O O . THR A 1 143 ? -7.901 18.764 54.488 1.00 29.02 172 THR A O 1
ATOM 779 N N . ASP A 1 144 ? -9.396 17.104 54.137 1.00 24.94 173 ASP A N 1
ATOM 780 C CA . ASP A 1 144 ? -9.763 17.548 52.799 1.00 26.35 173 ASP A CA 1
ATOM 781 C C . ASP A 1 144 ? -10.747 18.698 52.942 1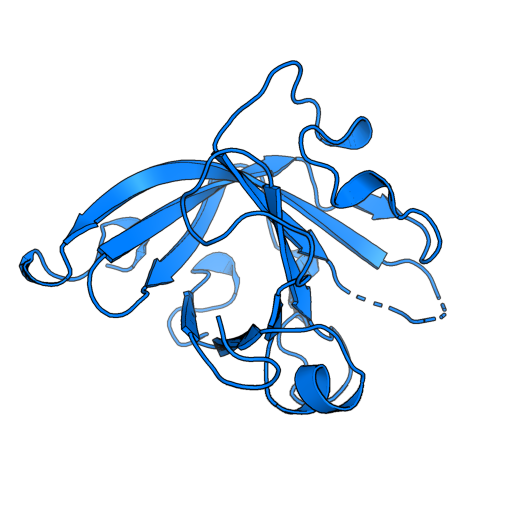.00 27.54 173 ASP A C 1
ATOM 782 O O . ASP A 1 144 ? -11.956 18.497 52.873 1.00 25.93 173 ASP A O 1
ATOM 787 N N . VAL A 1 145 ? -10.208 19.895 53.154 1.00 24.87 174 VAL A N 1
ATOM 788 C CA . VAL A 1 145 ? -11.003 21.101 53.419 1.00 25.03 174 VAL A CA 1
ATOM 789 C C . VAL A 1 145 ? -11.592 21.731 52.164 1.00 24.13 174 VAL A C 1
ATOM 790 O O . VAL A 1 145 ? -12.507 22.546 52.268 1.00 24.85 174 VAL A O 1
ATOM 794 N N . GLU A 1 146 ? -11.076 21.373 50.990 1.00 21.07 175 GLU A N 1
ATOM 795 C CA . GLU A 1 146 ? -11.529 21.968 49.728 1.00 23.19 175 GLU A CA 1
ATOM 796 C C . GLU A 1 146 ? -12.971 21.601 49.382 1.00 20.03 175 GLU A C 1
ATOM 797 O O . GLU A 1 146 ? -13.594 22.253 48.532 1.00 19.45 175 GLU A O 1
ATOM 803 N N . VAL A 1 147 ? -13.527 20.584 50.042 1.00 18.06 176 VAL A N 1
ATOM 804 C CA . VAL A 1 147 ? -14.892 20.172 49.763 1.00 16.93 176 VAL A CA 1
ATOM 805 C C . VAL A 1 147 ? -15.927 21.246 50.031 1.00 15.25 176 VAL A C 1
ATOM 806 O O . VAL A 1 147 ? -17.027 21.155 49.464 1.00 14.35 176 VAL A O 1
ATOM 810 N N . ILE A 1 148 ? -15.603 22.241 50.859 1.00 14.05 177 ILE A N 1
ATOM 811 C CA . ILE A 1 148 ? -16.524 23.345 51.172 1.00 14.82 177 ILE A CA 1
ATOM 812 C C . ILE A 1 148 ? -16.200 24.626 50.467 1.00 14.74 177 ILE A C 1
ATOM 813 O O . ILE A 1 148 ? -16.826 25.630 50.757 1.00 16.71 177 ILE A O 1
ATOM 818 N N . ASP A 1 149 ? -15.291 24.598 49.484 1.00 13.89 178 ASP A N 1
ATOM 819 C CA . ASP A 1 149 ? -14.996 25.809 48.729 1.00 13.81 178 ASP A CA 1
ATOM 820 C C . ASP A 1 149 ? -16.185 26.213 47.831 1.00 13.70 178 ASP A C 1
ATOM 821 O O . ASP A 1 149 ? -17.116 25.413 47.590 1.00 13.52 178 ASP A O 1
ATOM 826 N N . PRO A 1 150 ? -16.165 27.446 47.310 1.00 13.59 179 PRO A N 1
ATOM 827 C CA . PRO A 1 150 ? -17.292 27.856 46.520 1.00 14.51 179 PRO A CA 1
ATOM 828 C C . PRO A 1 150 ? -17.576 27.003 45.313 1.00 14.65 179 PRO A C 1
ATOM 829 O O . PRO A 1 150 ? -18.740 26.846 44.973 1.00 15.51 179 PRO A O 1
ATOM 833 N N . VAL A 1 151 ? -16.537 26.536 44.619 1.00 14.05 180 VAL A N 1
ATOM 834 C CA . VAL A 1 151 ? -16.632 25.600 43.505 1.00 15.34 180 VAL A CA 1
ATOM 835 C C . VAL A 1 151 ? -15.695 24.447 43.788 1.00 15.62 180 VAL A C 1
ATOM 836 O O . VAL A 1 151 ? -14.544 24.441 43.329 1.00 15.50 180 VAL A O 1
ATOM 840 N N . PRO A 1 152 ? -16.149 23.429 44.544 1.00 15.11 181 PRO A N 1
ATOM 841 C CA . PRO A 1 152 ? -15.199 22.388 44.964 1.00 16.55 181 PRO A CA 1
ATOM 842 C C . PRO A 1 152 ? -14.742 21.490 43.828 1.00 19.69 181 PRO A C 1
ATOM 843 O O . PRO A 1 152 ? -15.565 21.023 43.049 1.00 19.04 181 PRO A O 1
ATOM 847 N N . ARG A 1 153 ? -13.432 21.267 43.723 1.00 23.26 182 ARG A N 1
ATOM 848 C CA . ARG A 1 153 ? -12.871 20.401 42.672 1.00 28.27 182 ARG A CA 1
ATOM 849 C C . ARG A 1 153 ? -13.545 19.030 42.551 1.00 25.80 182 ARG A C 1
ATOM 850 O O . ARG A 1 153 ? -13.851 18.554 41.443 1.00 25.26 182 ARG A O 1
ATOM 858 N N . LYS A 1 154 ? -13.829 18.412 43.688 1.00 22.57 183 LYS A N 1
ATOM 859 C CA . LYS A 1 154 ? -14.404 17.078 43.667 1.00 21.94 183 LYS A CA 1
ATOM 860 C C . LYS A 1 154 ? -15.924 17.032 43.451 1.00 21.76 183 LYS A C 1
ATOM 861 O O 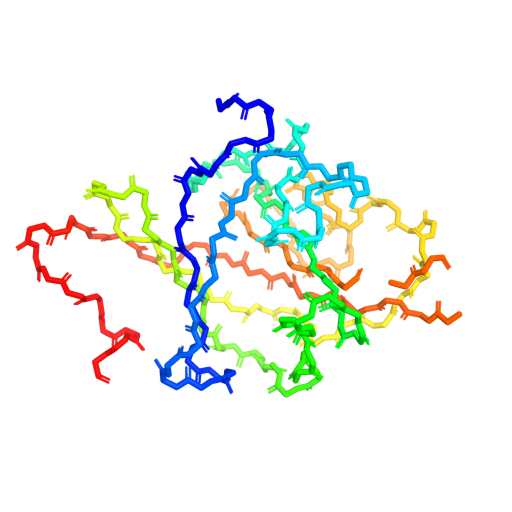. LYS A 1 154 ? -16.500 15.948 43.231 1.00 20.24 183 LYS A O 1
ATOM 867 N N . SER A 1 155 ? -16.574 18.189 43.466 1.00 18.51 184 SER A N 1
ATOM 868 C CA . SER A 1 155 ? -18.020 18.193 43.225 1.00 18.25 184 SER A CA 1
ATOM 869 C C . SER A 1 155 ? -18.414 17.858 41.803 1.00 19.71 184 SER A C 1
ATOM 870 O O . SER A 1 155 ? -19.578 17.534 41.557 1.00 21.12 184 SER A O 1
ATOM 873 N N . GLY A 1 156 ? -17.502 18.074 40.846 1.00 19.97 185 GLY A N 1
ATOM 874 C CA . GLY A 1 156 ? -17.871 18.017 39.453 1.00 20.26 185 GLY A CA 1
ATOM 875 C C . GLY A 1 156 ? -18.393 19.307 38.879 1.00 19.47 185 GLY A C 1
ATOM 876 O O . GLY A 1 156 ? -18.546 19.402 37.659 1.00 19.29 185 GLY A O 1
ATOM 877 N N . TYR A 1 157 ? -18.677 20.322 39.710 1.00 16.71 186 TYR A N 1
ATOM 878 C CA . TYR A 1 157 ? -19.171 21.546 39.182 1.00 15.47 186 TYR A CA 1
ATOM 879 C C . TYR A 1 157 ? -17.967 22.275 38.560 1.00 18.10 186 TYR A C 1
ATOM 880 O O . TYR A 1 157 ? -16.835 22.189 39.056 1.00 20.65 186 TYR A O 1
ATOM 889 N N . GLU A 1 158 ? -18.261 22.968 37.499 1.00 18.03 187 GLU A N 1
ATOM 890 C CA . GLU A 1 158 ? -17.214 23.614 36.695 1.00 18.90 187 GLU A CA 1
ATOM 891 C C . GLU A 1 158 ? -17.472 25.082 36.527 1.00 17.21 187 GLU A C 1
ATOM 892 O O . GLU A 1 158 ? -16.978 25.701 35.585 1.00 14.86 187 GLU A O 1
ATOM 898 N N . ARG A 1 159 ? -18.274 25.649 37.416 1.00 15.96 188 ARG A N 1
ATOM 899 C CA . ARG A 1 159 ? -18.698 27.039 37.353 1.00 16.01 188 ARG A CA 1
ATOM 900 C C . ARG A 1 159 ? -19.345 27.394 38.670 1.00 16.02 188 ARG A C 1
ATOM 901 O O . ARG A 1 159 ? -19.712 26.481 39.415 1.00 15.44 188 ARG A O 1
ATOM 909 N N . GLU A 1 160 ? -19.472 28.695 38.919 1.00 16.76 189 GLU A N 1
ATOM 910 C CA . GLU A 1 160 ? -20.209 29.238 40.070 1.00 18.00 189 GLU A CA 1
ATOM 911 C C . GLU A 1 160 ? -21.653 28.799 39.981 1.00 14.95 189 GLU A C 1
ATOM 912 O O . GLU A 1 160 ? -22.233 28.746 38.894 1.00 15.74 189 GLU A O 1
ATOM 918 N N . GLY A 1 161 ? -22.253 28.457 41.132 1.00 14.40 190 GLY A N 1
ATOM 919 C CA . GLY A 1 161 ? -23.671 28.234 41.209 1.00 13.37 190 GLY A CA 1
ATOM 920 C C . GLY A 1 161 ? -24.134 28.480 42.613 1.00 13.22 190 GLY A C 1
ATOM 921 O O . GLY A 1 161 ? -23.409 29.115 43.364 1.00 13.42 190 GLY A O 1
ATOM 922 N N . ARG A 1 162 ? -25.325 27.997 42.946 1.00 11.88 191 ARG A N 1
ATOM 923 C CA . ARG A 1 162 ? -25.876 28.076 44.287 1.00 11.85 191 ARG A CA 1
ATOM 924 C C . ARG A 1 162 ? -25.852 26.654 44.831 1.00 11.60 191 ARG A C 1
ATOM 925 O O . ARG A 1 162 ? -26.794 25.851 44.613 1.00 13.04 191 ARG A O 1
ATOM 933 N N . TYR A 1 163 ? -24.737 26.330 45.491 1.00 10.90 192 TYR A N 1
ATOM 934 C CA . TYR A 1 163 ? -24.514 24.967 45.916 1.00 10.62 192 TYR A CA 1
ATOM 935 C C . TYR A 1 163 ? -24.741 24.780 47.409 1.00 9.88 192 TYR A C 1
ATOM 936 O O . TYR A 1 163 ? -24.760 25.738 48.202 1.00 9.62 192 TYR A O 1
ATOM 945 N N . LEU A 1 164 ? -24.889 23.516 47.774 1.00 10.34 193 LEU A N 1
ATOM 946 C CA . LEU A 1 164 ? -24.970 23.065 49.156 1.00 10.84 193 LEU A CA 1
ATOM 947 C C . LEU A 1 164 ? -24.067 21.846 49.292 1.00 11.27 193 LEU A C 1
ATOM 948 O O . LEU A 1 164 ? -24.001 20.988 48.386 1.00 11.07 193 LEU A O 1
ATOM 953 N N . THR A 1 165 ? -23.386 21.753 50.434 1.00 10.16 194 THR A N 1
ATOM 954 C CA . THR A 1 165 ? -22.561 20.623 50.767 1.00 11.08 194 THR A CA 1
ATOM 955 C C . THR A 1 165 ? -22.981 20.128 52.135 1.00 10.70 194 THR A C 1
ATOM 956 O O . THR A 1 165 ? -23.185 20.923 53.036 1.00 10.32 194 THR A O 1
ATOM 960 N N . LEU A 1 166 ? -23.106 18.802 52.264 1.00 11.04 195 LEU A N 1
ATOM 961 C CA . LEU A 1 166 ? -23.212 18.152 53.573 1.00 11.66 195 LEU A CA 1
ATOM 962 C C . LEU A 1 166 ? -21.989 17.306 53.778 1.00 12.10 195 LEU A C 1
ATOM 963 O O . LEU A 1 166 ? -21.574 16.589 52.867 1.00 13.08 195 LEU A O 1
ATOM 968 N N . THR A 1 167 ? -21.459 17.373 54.977 1.00 12.91 196 THR A N 1
ATOM 969 C CA . THR A 1 167 ? -20.351 16.510 55.429 1.00 13.56 196 THR A CA 1
ATOM 970 C C . THR A 1 167 ? -20.644 15.875 56.758 1.00 14.17 196 THR A C 1
ATOM 971 O O . THR A 1 167 ? -21.278 16.472 57.608 1.00 12.90 196 THR A O 1
ATOM 975 N N . THR A 1 168 ? -20.158 14.641 56.922 1.00 15.25 197 THR A N 1
ATOM 976 C CA . THR A 1 168 ? -20.123 14.021 58.214 1.00 16.94 197 THR A CA 1
ATOM 977 C C . THR A 1 168 ? -18.860 14.485 58.940 1.00 19.30 197 THR A C 1
ATOM 978 O O . THR A 1 168 ? -18.011 15.187 58.353 1.00 18.81 197 THR A O 1
ATOM 992 N N . GLU A 1 170 ? -16.344 12.776 61.152 1.00 28.27 199 GLU A N 1
ATOM 993 C CA . GLU A 1 170 ? -15.286 11.892 61.663 1.00 29.34 199 GLU A CA 1
ATOM 994 C C . GLU A 1 170 ? -14.023 12.727 61.870 1.00 30.26 199 GLU A C 1
ATOM 995 O O . GLU A 1 170 ? -13.640 13.486 60.978 1.00 28.33 199 GLU A O 1
ATOM 1001 N N . PRO A 1 171 ? -13.381 12.608 63.053 1.00 33.69 200 PRO A N 1
ATOM 1002 C CA . PRO A 1 171 ? -12.262 13.507 63.409 1.00 37.19 200 PRO A CA 1
ATOM 1003 C C . PRO A 1 171 ? -10.946 13.249 62.663 1.00 38.63 200 PRO A C 1
ATOM 1004 O O . PRO A 1 171 ? -10.618 12.091 62.391 1.00 39.91 200 PRO A O 1
ATOM 1008 N N . SER A 1 176 ? -10.780 7.421 60.585 1.00 42.82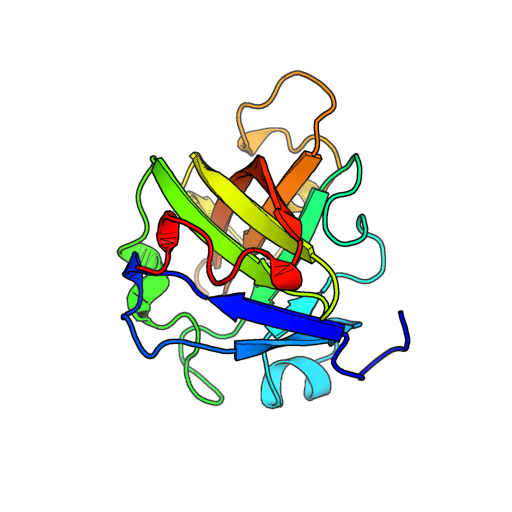 205 SER A N 1
ATOM 1009 C CA . SER A 1 176 ? -11.914 7.097 59.748 1.00 40.93 205 SER A CA 1
ATOM 1010 C C . SER A 1 176 ? -12.225 8.227 58.750 1.00 39.45 205 SER A C 1
ATOM 1011 O O . SER A 1 176 ? -11.712 9.344 58.845 1.00 38.77 205 SER A O 1
ATOM 1014 N N . HIS A 1 177 ? -13.039 7.893 57.764 1.00 36.46 206 HIS A N 1
ATOM 1015 C CA . HIS A 1 177 ? -13.267 8.772 56.618 1.00 32.33 206 HIS A CA 1
ATOM 1016 C C . HIS A 1 177 ? -14.569 9.534 56.804 1.00 27.59 206 HIS A C 1
ATOM 1017 O O . HIS A 1 177 ? -15.455 9.114 57.552 1.00 27.40 206 HIS A O 1
ATOM 1024 N N . ARG A 1 178 ? -14.657 10.689 56.153 1.00 23.26 207 ARG A N 1
ATOM 1025 C CA . ARG A 1 178 ? -15.941 11.411 56.103 1.00 20.42 207 ARG A CA 1
ATOM 1026 C C . ARG A 1 178 ? -16.621 11.119 54.796 1.00 19.61 207 ARG A C 1
ATOM 1027 O O . ARG A 1 178 ? -15.984 10.757 53.829 1.00 20.04 207 ARG A O 1
ATOM 1035 N N . LEU A 1 179 ? -17.933 11.350 54.759 1.00 17.33 208 LEU A N 1
ATOM 1036 C CA . LEU A 1 179 ? -18.688 11.312 53.585 1.00 16.41 208 LEU A CA 1
ATOM 1037 C C . LEU A 1 179 ? -19.247 12.697 53.260 1.00 14.74 208 LEU A C 1
ATOM 1038 O O . LEU A 1 179 ? -19.628 13.439 54.179 1.00 14.67 208 LEU A O 1
ATOM 1043 N N . ILE A 1 180 ? -19.285 12.993 51.970 1.00 14.14 209 ILE A N 1
ATOM 1044 C CA . ILE A 1 180 ? -19.674 14.316 51.466 1.00 13.80 209 ILE A CA 1
ATOM 1045 C C . ILE A 1 180 ? -20.720 14.11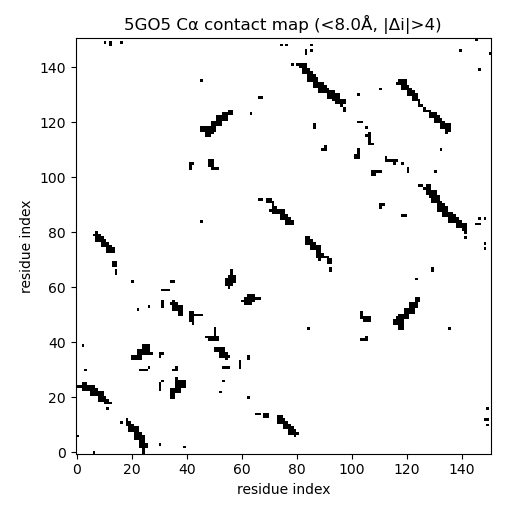3 50.393 1.00 13.39 209 ILE A C 1
ATOM 1046 O O . ILE A 1 180 ? -20.613 13.207 49.535 1.00 14.29 209 ILE A O 1
ATOM 1051 N N . VAL A 1 181 ? -21.727 14.991 50.366 1.00 12.47 210 VAL A N 1
ATOM 1052 C CA . VAL A 1 181 ? -22.541 15.163 49.148 1.00 12.71 210 VAL A CA 1
ATOM 1053 C C . VAL A 1 181 ? -22.572 16.641 48.740 1.00 11.89 210 VAL A C 1
ATOM 1054 O O . VAL A 1 181 ? -22.488 17.534 49.591 1.00 11.46 210 VAL A O 1
ATOM 1058 N N . TRP A 1 182 ? -22.701 16.866 47.438 1.00 12.08 211 TRP A N 1
ATOM 1059 C CA . TRP A 1 182 ? -22.867 18.170 46.877 1.00 11.05 211 TRP A CA 1
ATOM 1060 C C . TRP A 1 182 ? -24.166 18.263 46.115 1.00 11.20 211 TRP A C 1
ATOM 1061 O O . TRP A 1 182 ? -24.515 17.355 45.367 1.00 11.12 211 TRP A O 1
ATOM 1072 N N . ALA A 1 183 ? -24.820 19.409 46.235 1.00 10.61 212 ALA A N 1
ATOM 1073 C CA . ALA A 1 183 ? -26.114 19.661 45.651 1.00 10.99 212 ALA A CA 1
ATOM 1074 C C . ALA A 1 183 ? -26.185 21.064 45.047 1.00 11.59 212 ALA A C 1
ATOM 1075 O O . ALA A 1 183 ? -25.449 21.969 45.461 1.00 10.76 212 ALA A O 1
ATOM 1077 N N . HIS A 1 184 ? -27.151 21.290 44.166 1.00 11.00 213 HIS A N 1
ATOM 1078 C CA . HIS A 1 184 ? -27.418 22.616 43.644 1.00 11.70 213 HIS A CA 1
ATOM 1079 C C . HIS A 1 184 ? -28.880 23.036 43.915 1.00 10.93 213 HIS A C 1
ATOM 1080 O O . HIS A 1 184 ? -29.767 22.193 44.092 1.00 11.92 213 HIS A O 1
ATOM 1087 N N . LEU A 1 185 ? -29.097 24.338 43.975 1.00 11.29 214 LEU A N 1
ATOM 1088 C CA . LEU A 1 185 ? -30.419 24.880 44.270 1.00 11.42 214 LEU A CA 1
ATOM 1089 C C . LEU A 1 185 ? -31.320 24.679 43.055 1.00 11.98 214 LEU A C 1
ATOM 1090 O O . LEU A 1 185 ? -31.023 25.179 41.962 1.00 12.83 214 LEU A O 1
ATOM 1095 N N . ASP A 1 186 ? -32.401 23.926 43.234 1.00 12.23 215 ASP A N 1
ATOM 1096 C CA . ASP A 1 186 ? -33.358 23.668 42.152 1.00 14.52 215 ASP A CA 1
ATOM 1097 C C . ASP A 1 186 ? -34.508 24.625 42.143 1.00 15.51 215 ASP A C 1
ATOM 1098 O O . ASP A 1 186 ? -34.938 25.067 41.071 1.00 15.85 215 ASP A O 1
ATOM 1103 N N . SER A 1 187 ? -35.041 24.951 43.315 1.00 13.91 216 SER A N 1
ATOM 1104 C CA . SER A 1 187 ? -36.243 25.759 43.389 1.00 15.89 216 SER A CA 1
ATOM 1105 C C . SER A 1 187 ? -36.356 26.470 44.721 1.00 14.77 216 SER A C 1
ATOM 1106 O O . SER A 1 187 ? -35.702 26.099 45.693 1.00 13.28 216 SER A O 1
ATOM 1109 N N . THR A 1 188 ? -37.149 27.525 44.704 1.00 14.04 217 THR A N 1
ATOM 1110 C CA . THR A 1 188 ? -37.541 28.254 45.905 1.00 14.32 217 THR A CA 1
ATOM 1111 C C . THR A 1 188 ? -39.052 28.455 45.864 1.00 14.97 217 THR A C 1
ATOM 1112 O O . THR A 1 188 ? -39.645 28.524 44.788 1.00 15.76 217 THR A O 1
ATOM 1116 N N . GLN A 1 189 ? -39.663 28.594 47.043 1.00 14.15 218 GLN A N 1
ATOM 1117 C CA . GLN A 1 189 ? -41.059 29.085 47.105 1.00 14.57 218 GLN A CA 1
ATOM 1118 C C . GLN A 1 1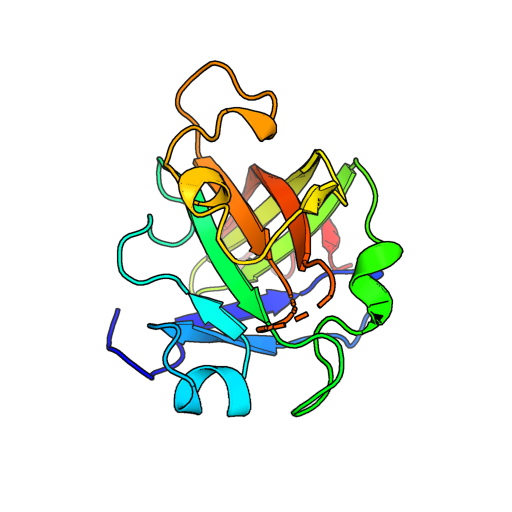89 ? -41.284 29.687 48.468 1.00 14.65 218 GLN A C 1
ATOM 1119 O O . GLN A 1 189 ? -40.624 29.315 49.451 1.00 13.45 218 GLN A O 1
ATOM 1125 N N . PRO A 1 190 ? -42.239 30.614 48.585 1.00 13.95 219 PRO A N 1
ATOM 1126 C CA . PRO A 1 190 ? -42.523 31.187 49.888 1.00 14.76 219 PRO A CA 1
ATOM 1127 C C . PRO A 1 190 ? -43.236 30.219 50.817 1.00 14.62 219 PRO A C 1
ATOM 1128 O O . PRO A 1 190 ? -43.924 29.287 50.379 1.00 15.36 219 PRO A O 1
ATOM 1132 N N . VAL A 1 191 ? -43.007 30.396 52.115 1.00 16.70 220 VAL A N 1
ATOM 1133 C CA . VAL A 1 191 ? -43.720 29.563 53.100 1.00 19.05 220 VAL A CA 1
ATOM 1134 C C . VAL A 1 191 ? -45.257 29.777 53.029 1.00 20.48 220 VAL A C 1
ATOM 1135 O O . VAL A 1 191 ? -46.000 28.858 53.306 1.00 21.96 220 VAL A O 1
ATOM 1139 N N . GLU A 1 192 ? -45.718 30.938 52.539 1.00 25.13 221 GLU A N 1
ATOM 1140 C CA . GLU A 1 192 ? -47.180 31.102 52.212 1.00 27.11 221 GLU A CA 1
ATOM 1141 C C . GLU A 1 192 ? -47.766 30.108 51.225 1.00 30.96 221 GLU A C 1
ATOM 1142 O O . GLU A 1 192 ? -48.967 29.800 51.291 1.00 32.63 221 GLU A O 1
ATOM 1148 N N . ALA A 1 193 ? -46.961 29.613 50.294 1.00 26.27 222 ALA A N 1
ATOM 1149 C CA . ALA A 1 193 ? -47.397 28.605 49.331 1.00 28.07 222 ALA A CA 1
ATOM 1150 C C . ALA A 1 193 ? -47.540 27.198 49.888 1.00 27.76 222 ALA A C 1
ATOM 1151 O O . ALA A 1 193 ? -47.901 26.278 49.155 1.00 30.43 222 ALA A O 1
ATOM 1153 N N . GLY A 1 194 ? -47.210 27.008 51.169 1.00 25.22 223 GLY A N 1
ATOM 1154 C CA . GLY A 1 194 ? -47.186 25.711 51.756 1.00 25.62 223 GLY A CA 1
ATOM 1155 C C . GLY A 1 194 ? -45.870 25.004 51.529 1.00 26.11 223 GLY A C 1
ATOM 1156 O O . GLY A 1 194 ? -44.942 25.580 50.965 1.00 22.86 223 GLY A O 1
ATOM 1157 N N . LYS A 1 195 ? -45.827 23.734 51.936 1.00 25.87 224 LYS A N 1
ATOM 1158 C CA . LYS A 1 195 ? -44.643 22.891 51.831 1.00 27.97 224 LYS A CA 1
ATOM 1159 C C . LYS A 1 195 ? -44.310 22.664 50.357 1.00 25.12 224 LYS A C 1
ATOM 1160 O O . LYS A 1 195 ? -45.206 22.595 49.526 1.00 23.76 224 LYS A O 1
ATOM 1164 N N . PRO A 1 196 ? -43.011 22.587 50.012 1.00 22.32 225 PRO A N 1
ATOM 1165 C CA . PRO A 1 196 ? -42.648 22.320 48.649 1.00 22.91 225 PRO A CA 1
ATOM 1166 C C . PRO A 1 196 ? -42.904 20.855 48.275 1.00 23.64 225 PRO A C 1
ATOM 1167 O O . PRO A 1 196 ? -43.069 19.974 49.171 1.00 22.39 225 PRO A O 1
ATOM 1171 N N . GLU A 1 197 ? -42.956 20.595 46.961 1.00 25.50 226 GLU A N 1
ATOM 1172 C CA . GLU A 1 197 ? -43.224 19.239 46.432 1.00 28.05 226 GLU A CA 1
ATOM 1173 C C . GLU A 1 197 ? -42.356 18.173 47.061 1.00 28.41 226 GLU A C 1
ATOM 1174 O O . GLU A 1 197 ? -42.845 17.104 47.399 1.00 27.95 226 GLU A O 1
ATOM 1177 N N . ALA A 1 198 ? -41.062 18.470 47.247 1.00 26.30 227 ALA A N 1
ATOM 1178 C CA . ALA A 1 198 ? -40.165 17.490 47.851 1.00 27.38 227 ALA A CA 1
ATOM 1179 C C . ALA A 1 198 ? -40.675 16.905 49.172 1.00 25.96 227 ALA A C 1
ATOM 1180 O O . ALA A 1 198 ? -40.343 15.768 49.458 1.00 29.74 227 ALA A O 1
ATOM 1182 N N . LEU A 1 199 ? -41.445 17.667 49.966 1.00 25.09 228 LEU A N 1
ATOM 1183 C CA . LEU A 1 199 ? -41.935 17.243 51.290 1.00 27.98 228 LEU A CA 1
ATOM 1184 C C . LEU A 1 199 ? -43.386 16.722 51.371 1.00 33.40 228 LEU A C 1
ATOM 1185 O O . LEU A 1 199 ? -43.846 16.387 52.461 1.00 33.52 228 LEU A O 1
ATOM 1190 N N . ARG A 1 200 ? -44.092 16.635 50.251 1.00 40.49 229 ARG A N 1
ATOM 1191 C CA . ARG A 1 200 ? -45.524 16.243 50.304 1.00 45.96 229 ARG A CA 1
ATOM 1192 C C . ARG A 1 200 ? -45.723 14.740 50.522 1.00 46.70 229 ARG A C 1
ATOM 1193 O O . ARG A 1 200 ? -44.872 13.938 50.145 1.00 51.78 229 ARG A O 1
#

Solvent-accessible surface area: 7471 Å² total

InterPro domains:
  IPR005754 Sortase family [PF04203] (83-214)
  IPR005754 Sortase family [TIGR01076] (92-213)
  IPR023365 Sortase domain superfamily [G3DSA:2.40.260.10] (26-229)
  IPR023365 Sortase domain superfamily [SSF63817] (71-219)
  IPR042003 Sortase E [cd05830] (77-213)
  IPR053465 Bacterial Sortase Class E [NF033747] (5-219)